Protein AF-A0A2M7BN43-F1 (afdb_monomer_lite)

Foldseek 3Di:
DDDDPDDDPDPPPPPDPPDDDPPDDPVLVVQLLVCLVVVPPPSNCVSQPPHQVNVQDDSVCSNQCSVQVVCVVVVNNPSVVVSCVVRVNPVPPPPVPPPPDDD

Organism: NCBI:txid1974878

Sequence (103 aa):
MVAVNSFTPVFAYRGDATVRSPNYTEVRHQTNLTAFQNNDYKSWLANMNGRGATRFVNESNFKEFATAQVSAQKGDSTSINAFRAKYGMGQGNGNGTGRGMNR

Structure (mmCIF, N/CA/C/O backbone):
data_AF-A0A2M7BN43-F1
#
_entry.id   AF-A0A2M7BN43-F1
#
loop_
_atom_site.group_PDB
_atom_site.id
_atom_site.type_symbol
_atom_site.label_atom_id
_atom_site.label_alt_id
_atom_site.label_comp_id
_atom_site.label_asym_id
_atom_site.label_entity_id
_atom_site.label_seq_id
_atom_site.pdbx_PDB_ins_code
_atom_site.Cartn_x
_atom_site.Cartn_y
_atom_site.Cartn_z
_atom_site.occupancy
_atom_site.B_iso_or_equiv
_atom_site.auth_seq_id
_atom_site.auth_comp_id
_atom_site.auth_asym_id
_atom_site.auth_atom_id
_atom_site.pdbx_PDB_model_num
ATOM 1 N N . MET A 1 1 ? 34.603 -36.334 39.597 1.00 39.34 1 MET A N 1
ATOM 2 C CA . MET A 1 1 ? 34.821 -35.815 38.228 1.00 39.34 1 MET A CA 1
ATOM 3 C C . MET A 1 1 ? 33.683 -34.854 37.920 1.00 39.34 1 MET A C 1
ATOM 5 O O . MET A 1 1 ? 32.540 -35.284 37.967 1.00 39.34 1 MET A O 1
ATOM 9 N N . VAL A 1 2 ? 33.962 -33.562 37.725 1.00 42.28 2 VAL A N 1
ATOM 10 C CA . VAL A 1 2 ? 32.939 -32.547 37.409 1.00 42.28 2 VAL A CA 1
ATOM 11 C C . VAL A 1 2 ? 32.858 -32.438 35.889 1.00 42.28 2 VAL A C 1
ATOM 13 O O . VAL A 1 2 ? 33.822 -32.021 35.254 1.00 42.28 2 VAL A O 1
ATOM 16 N N . ALA A 1 3 ? 31.741 -32.870 35.305 1.00 50.03 3 ALA A N 1
ATOM 17 C CA . ALA A 1 3 ? 31.491 -32.718 33.879 1.00 50.03 3 ALA A CA 1
ATOM 18 C C . ALA A 1 3 ? 31.105 -31.260 33.595 1.00 50.03 3 ALA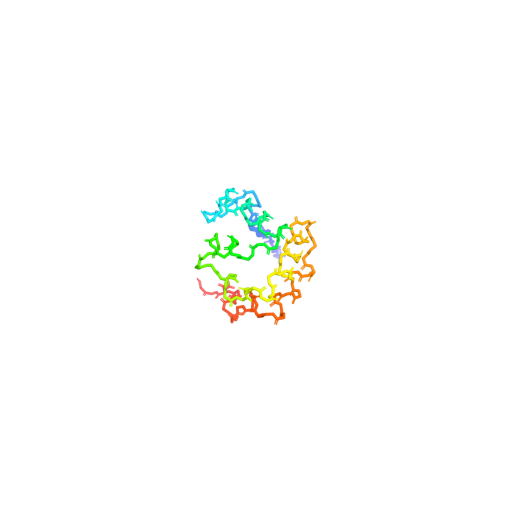 A C 1
ATOM 20 O O . ALA A 1 3 ? 30.055 -30.788 34.029 1.00 50.03 3 ALA A O 1
ATOM 21 N N . VAL A 1 4 ? 31.975 -30.535 32.895 1.00 52.16 4 VAL A N 1
ATOM 22 C CA . VAL A 1 4 ? 31.670 -29.206 32.364 1.00 52.16 4 VAL A CA 1
ATOM 23 C C . VAL A 1 4 ? 30.946 -29.379 31.029 1.00 52.16 4 VAL A C 1
ATOM 25 O O . VAL A 1 4 ? 31.553 -29.709 30.015 1.00 52.16 4 VAL A O 1
ATOM 28 N N . ASN A 1 5 ? 29.625 -29.198 31.025 1.00 53.28 5 ASN A N 1
ATOM 29 C CA . ASN A 1 5 ? 28.845 -29.164 29.789 1.00 53.28 5 ASN A CA 1
ATOM 30 C C . ASN A 1 5 ? 29.171 -27.873 29.022 1.00 53.28 5 ASN A C 1
ATOM 32 O O . ASN A 1 5 ? 28.715 -26.788 29.383 1.00 53.28 5 ASN A O 1
ATOM 36 N N . SER A 1 6 ? 29.970 -27.986 27.963 1.00 59.34 6 SER A N 1
ATOM 37 C CA . SER A 1 6 ? 30.249 -26.890 27.036 1.00 59.34 6 SER A CA 1
ATOM 38 C C . SER A 1 6 ? 29.008 -26.585 26.190 1.00 59.34 6 SER A C 1
ATOM 40 O O . SER A 1 6 ? 28.607 -27.385 25.349 1.00 59.34 6 SER A O 1
ATOM 42 N N . PHE A 1 7 ? 28.397 -25.418 26.397 1.00 58.00 7 PHE A N 1
ATOM 43 C CA . PHE A 1 7 ? 27.354 -24.899 25.513 1.00 58.00 7 PHE A CA 1
ATOM 44 C C . PHE A 1 7 ? 28.000 -24.333 24.242 1.00 58.00 7 PHE A C 1
ATOM 46 O O . PHE A 1 7 ? 28.671 -23.304 24.289 1.00 58.00 7 PHE A O 1
ATOM 53 N N . THR A 1 8 ? 27.796 -24.980 23.095 1.00 60.81 8 THR A N 1
ATOM 54 C CA . THR A 1 8 ? 28.116 -24.385 21.791 1.00 60.81 8 THR A CA 1
ATOM 55 C C . THR A 1 8 ? 27.046 -23.345 21.452 1.00 60.81 8 THR A C 1
ATOM 57 O O . THR A 1 8 ? 25.874 -23.721 21.336 1.00 60.81 8 THR A O 1
ATOM 60 N N . PRO A 1 9 ? 27.383 -22.055 21.284 1.00 53.88 9 PRO A N 1
ATOM 61 C CA . PRO A 1 9 ? 26.408 -21.066 20.854 1.00 53.88 9 PRO A CA 1
ATOM 62 C C . PRO A 1 9 ? 25.946 -21.415 19.436 1.00 53.88 9 PRO A C 1
ATOM 64 O O . PRO A 1 9 ? 26.706 -21.320 18.473 1.00 53.88 9 PRO A O 1
ATOM 67 N N . VAL A 1 10 ? 24.688 -21.837 19.302 1.00 55.81 10 VAL A N 1
ATOM 68 C CA . VAL A 1 10 ? 24.028 -21.947 18.001 1.00 55.81 10 VAL A CA 1
ATOM 69 C C . VAL A 1 10 ? 23.841 -20.521 17.494 1.00 55.81 10 VAL A C 1
ATOM 71 O O . VAL A 1 10 ? 22.957 -19.797 17.953 1.00 55.81 10 VAL A O 1
ATOM 74 N N . PHE A 1 11 ? 24.696 -20.090 16.568 1.00 55.31 11 PHE A N 1
ATOM 75 C CA . PHE A 1 11 ? 24.447 -18.884 15.789 1.00 55.31 11 PHE A CA 1
ATOM 76 C C . PHE A 1 11 ? 23.201 -19.144 14.941 1.00 55.31 11 PHE A C 1
ATOM 78 O O . PHE A 1 11 ? 23.279 -19.746 13.872 1.00 55.31 11 PHE A O 1
ATOM 85 N N . ALA A 1 12 ? 22.031 -18.731 15.436 1.00 55.38 12 ALA A N 1
ATOM 86 C CA . ALA A 1 12 ? 20.837 -18.661 14.611 1.00 55.38 12 ALA A CA 1
ATOM 87 C C . ALA A 1 12 ? 21.194 -17.803 13.394 1.00 55.38 12 ALA A C 1
ATOM 89 O O . ALA A 1 12 ? 21.602 -16.650 13.554 1.00 55.38 12 ALA A O 1
ATOM 90 N N . TYR A 1 13 ? 21.110 -18.394 12.202 1.00 50.12 13 TYR A N 1
ATOM 91 C CA . TYR A 1 13 ? 21.355 -17.703 10.946 1.00 50.12 13 TYR A CA 1
ATOM 92 C C . TYR A 1 13 ? 20.520 -16.417 10.924 1.00 50.12 13 TYR A C 1
ATOM 94 O O . TYR A 1 13 ? 19.292 -16.450 10.825 1.00 50.12 13 TYR A O 1
ATOM 102 N N . ARG A 1 14 ? 21.190 -15.272 11.087 1.00 56.16 14 ARG A N 1
ATOM 103 C CA . ARG A 1 14 ? 20.580 -13.955 10.926 1.00 56.16 14 ARG A CA 1
ATOM 104 C C . ARG A 1 14 ? 20.510 -13.741 9.426 1.00 56.16 14 ARG A C 1
ATOM 106 O O . ARG A 1 14 ? 21.537 -13.477 8.810 1.00 56.16 14 ARG A O 1
ATOM 113 N N . GLY A 1 15 ? 19.328 -13.959 8.851 1.00 55.47 15 GLY A N 1
ATOM 114 C CA . GLY A 1 15 ? 19.099 -13.733 7.429 1.00 55.47 15 GLY A CA 1
ATOM 115 C C . GLY A 1 15 ? 19.659 -12.377 7.016 1.00 55.47 15 GLY A C 1
ATOM 116 O O . GLY A 1 15 ? 19.464 -11.380 7.712 1.00 55.47 15 GLY A O 1
ATOM 117 N N . ASP A 1 16 ? 20.401 -12.361 5.918 1.00 59.69 16 ASP A N 1
ATOM 118 C CA . ASP A 1 16 ? 20.988 -11.137 5.406 1.00 59.69 16 ASP A CA 1
ATOM 119 C C . ASP A 1 16 ? 19.870 -10.238 4.858 1.00 59.69 16 ASP A C 1
ATOM 121 O O . ASP A 1 16 ? 19.211 -10.560 3.869 1.00 59.69 16 ASP A O 1
ATOM 125 N N . ALA A 1 17 ? 19.638 -9.107 5.527 1.00 55.12 17 ALA A N 1
ATOM 126 C CA . ALA A 1 17 ? 18.620 -8.132 5.144 1.00 55.12 17 ALA A CA 1
ATOM 127 C C . ALA A 1 17 ? 18.908 -7.462 3.786 1.00 55.12 17 ALA A C 1
ATOM 129 O O . ALA A 1 17 ? 18.024 -6.815 3.221 1.00 55.12 17 ALA A O 1
ATOM 130 N N . THR A 1 18 ? 20.125 -7.613 3.254 1.00 62.94 18 THR A N 1
ATOM 131 C CA . THR A 1 18 ? 20.500 -7.151 1.913 1.00 62.94 18 THR A CA 1
ATOM 132 C C . THR A 1 18 ? 20.113 -8.149 0.819 1.00 62.94 18 THR A C 1
ATOM 134 O O . THR A 1 18 ? 19.970 -7.756 -0.343 1.00 62.94 18 THR A O 1
ATOM 137 N N . VAL A 1 19 ? 19.849 -9.415 1.172 1.00 63.91 19 VAL A N 1
ATOM 138 C CA . VAL A 1 19 ? 19.420 -10.445 0.221 1.00 63.91 19 VAL A CA 1
ATOM 139 C C . VAL A 1 19 ? 17.971 -10.190 -0.168 1.00 63.91 19 VAL A C 1
ATOM 141 O O . VAL A 1 19 ? 17.014 -10.503 0.546 1.00 63.91 19 VAL A O 1
ATOM 144 N N . ARG A 1 20 ? 17.794 -9.604 -1.351 1.00 68.75 20 ARG A N 1
ATOM 145 C CA . ARG A 1 20 ? 16.470 -9.408 -1.934 1.00 68.75 20 ARG A CA 1
ATOM 146 C C . ARG A 1 20 ? 15.931 -10.753 -2.428 1.00 68.75 20 ARG A C 1
ATOM 148 O O . ARG A 1 20 ? 16.634 -11.521 -3.075 1.00 68.75 20 ARG A O 1
ATOM 155 N N . SER A 1 21 ? 14.664 -11.041 -2.119 1.00 63.00 21 SER A N 1
ATOM 156 C CA . SER A 1 21 ? 13.983 -12.249 -2.606 1.00 63.00 21 SER A CA 1
ATOM 157 C C . SER A 1 21 ? 14.071 -12.330 -4.139 1.00 63.00 21 SER A C 1
ATOM 159 O O . SER A 1 21 ? 13.942 -11.285 -4.775 1.00 63.00 21 SER A O 1
ATOM 161 N N . PRO A 1 22 ? 14.160 -13.524 -4.759 1.00 71.12 22 PRO A N 1
ATOM 162 C CA . PRO A 1 22 ? 14.065 -13.677 -6.220 1.00 71.12 22 PRO A CA 1
ATOM 163 C C . PRO A 1 22 ? 12.807 -13.034 -6.820 1.00 71.12 22 PRO A C 1
ATOM 165 O O . PRO A 1 22 ? 12.759 -12.678 -7.990 1.00 71.12 22 PRO A O 1
ATOM 168 N N . ASN A 1 23 ? 11.775 -12.850 -5.993 1.00 69.94 23 ASN A N 1
ATOM 169 C CA . ASN A 1 23 ? 10.538 -12.183 -6.366 1.00 69.94 23 ASN A CA 1
ATOM 170 C C . ASN A 1 23 ? 10.605 -10.651 -6.275 1.00 69.94 23 ASN A C 1
ATOM 172 O O . ASN A 1 23 ? 9.581 -10.006 -6.496 1.00 69.94 23 ASN A O 1
ATOM 176 N N . TYR A 1 24 ? 11.725 -10.054 -5.873 1.00 77.06 24 TYR A N 1
ATOM 177 C CA . TYR A 1 24 ? 11.916 -8.611 -5.782 1.00 77.06 24 TYR A CA 1
ATOM 178 C C . TYR A 1 24 ? 12.438 -8.050 -7.105 1.00 77.06 24 TYR A C 1
ATOM 180 O O . TYR A 1 24 ? 13.465 -8.484 -7.610 1.00 77.06 24 TYR A O 1
ATOM 188 N N . THR A 1 25 ? 11.780 -7.008 -7.610 1.00 83.88 25 THR A N 1
ATOM 189 C CA . THR A 1 25 ? 12.313 -6.151 -8.672 1.00 83.88 25 THR A CA 1
ATOM 190 C C . THR A 1 25 ? 12.155 -4.690 -8.262 1.00 83.88 25 THR A C 1
ATOM 192 O O . THR A 1 25 ? 11.158 -4.324 -7.628 1.00 83.88 25 THR A O 1
ATOM 195 N N . GLU A 1 26 ? 13.139 -3.858 -8.609 1.00 86.31 26 GLU A N 1
ATOM 196 C CA . GLU A 1 26 ? 13.121 -2.419 -8.306 1.00 86.31 26 GLU A CA 1
ATOM 197 C C . GLU A 1 26 ? 11.931 -1.739 -8.997 1.00 86.31 26 GLU A C 1
ATOM 199 O O . GLU A 1 26 ? 11.180 -1.007 -8.362 1.00 86.31 26 GLU A O 1
ATOM 204 N N . VAL A 1 27 ? 11.669 -2.095 -10.260 1.00 86.19 27 VAL A N 1
ATOM 205 C CA . VAL A 1 27 ? 10.524 -1.586 -11.034 1.00 86.19 27 VAL A CA 1
ATOM 206 C C . VAL A 1 27 ? 9.207 -1.815 -10.292 1.00 86.19 27 VAL A C 1
ATOM 208 O O . VAL A 1 27 ? 8.457 -0.873 -10.064 1.00 86.19 27 VAL A O 1
ATOM 211 N N . ARG A 1 28 ? 8.954 -3.041 -9.812 1.00 88.56 28 ARG A N 1
ATOM 212 C CA . ARG A 1 28 ? 7.734 -3.346 -9.050 1.00 88.56 28 ARG A CA 1
ATOM 213 C C . ARG A 1 28 ? 7.654 -2.521 -7.768 1.00 88.56 28 ARG A C 1
ATOM 215 O O . ARG A 1 28 ? 6.561 -2.113 -7.375 1.00 88.56 28 ARG A O 1
ATOM 222 N N . HIS A 1 29 ? 8.780 -2.341 -7.076 1.00 88.94 29 HIS A N 1
ATOM 223 C CA . HIS A 1 29 ? 8.827 -1.551 -5.850 1.00 88.94 29 HIS A CA 1
ATOM 224 C C . HIS A 1 29 ? 8.434 -0.095 -6.115 1.00 88.94 29 HIS A C 1
ATOM 226 O O . HIS A 1 29 ? 7.546 0.411 -5.430 1.00 88.94 29 HIS A O 1
ATOM 232 N N . GLN A 1 30 ? 9.005 0.521 -7.148 1.00 91.81 30 GLN A N 1
ATOM 233 C CA . GLN A 1 30 ? 8.691 1.896 -7.534 1.00 91.81 30 GLN A CA 1
ATOM 234 C C . GLN A 1 30 ? 7.240 2.050 -8.004 1.00 91.81 30 GLN A C 1
ATOM 236 O O . GLN A 1 30 ? 6.544 2.941 -7.526 1.00 91.81 30 GLN A O 1
ATOM 241 N N . THR A 1 31 ? 6.721 1.131 -8.828 1.00 92.94 31 THR A N 1
ATOM 242 C CA . THR A 1 31 ? 5.303 1.150 -9.234 1.00 92.94 31 THR A CA 1
ATOM 243 C C . THR A 1 31 ? 4.363 1.093 -8.028 1.00 92.94 31 THR A C 1
ATOM 245 O O . THR A 1 31 ? 3.378 1.826 -7.974 1.00 92.94 31 THR A O 1
ATOM 248 N N . ASN A 1 32 ? 4.679 0.270 -7.023 1.00 93.56 32 ASN A N 1
ATOM 249 C CA . ASN A 1 32 ? 3.895 0.222 -5.790 1.00 93.56 32 ASN A CA 1
ATOM 250 C C . ASN A 1 32 ? 3.995 1.524 -4.986 1.00 93.56 32 ASN A C 1
ATOM 252 O O . ASN A 1 32 ? 2.975 1.993 -4.495 1.00 93.56 32 ASN A O 1
ATOM 256 N N . LEU A 1 33 ? 5.189 2.114 -4.862 1.00 93.75 33 LEU A N 1
ATOM 257 C CA . LEU A 1 33 ? 5.381 3.395 -4.172 1.00 93.75 33 LEU A CA 1
ATOM 258 C C . LEU A 1 33 ? 4.527 4.504 -4.788 1.00 93.75 33 LEU A C 1
ATOM 260 O O . LEU A 1 33 ? 3.780 5.167 -4.068 1.00 93.75 33 LEU A O 1
ATOM 264 N N . THR A 1 34 ? 4.582 4.656 -6.111 1.00 95.12 34 THR A N 1
ATOM 265 C CA . THR A 1 34 ? 3.767 5.636 -6.839 1.00 95.12 34 THR A CA 1
ATOM 266 C C . THR A 1 34 ? 2.277 5.371 -6.645 1.00 95.12 34 THR A C 1
ATOM 268 O O . THR A 1 34 ? 1.515 6.297 -6.371 1.00 95.12 34 THR A O 1
ATOM 271 N N . ALA A 1 35 ? 1.851 4.108 -6.718 1.00 96.62 35 ALA A N 1
ATOM 272 C CA . ALA A 1 35 ? 0.452 3.757 -6.519 1.00 96.62 35 ALA A CA 1
ATOM 273 C C . ALA A 1 35 ? -0.042 4.073 -5.096 1.00 96.62 35 ALA A C 1
ATOM 275 O O . ALA A 1 35 ? -1.161 4.555 -4.934 1.00 96.62 35 ALA A O 1
ATOM 276 N N . PHE A 1 36 ? 0.787 3.875 -4.065 1.00 96.25 36 PHE A N 1
ATOM 277 C CA . PHE A 1 36 ? 0.430 4.250 -2.694 1.00 96.25 36 PHE A CA 1
ATOM 278 C C . PHE A 1 36 ? 0.332 5.764 -2.509 1.00 96.25 36 PHE A C 1
ATOM 280 O O . PHE A 1 36 ? -0.614 6.238 -1.887 1.00 96.25 36 PHE A O 1
ATOM 287 N N . GLN A 1 37 ? 1.274 6.525 -3.069 1.00 93.62 37 GLN A N 1
ATOM 288 C CA . GLN A 1 37 ? 1.271 7.990 -2.987 1.00 93.62 37 GLN A CA 1
ATOM 289 C C . GLN A 1 37 ? 0.046 8.600 -3.678 1.00 93.62 37 GLN A C 1
ATOM 291 O O . GLN A 1 37 ? -0.566 9.526 -3.149 1.00 93.62 37 GLN A O 1
ATOM 296 N N . ASN A 1 38 ? -0.346 8.038 -4.823 1.00 96.06 38 ASN A N 1
ATOM 297 C CA . ASN A 1 38 ? -1.460 8.536 -5.630 1.00 96.06 38 ASN A CA 1
ATOM 298 C C . ASN A 1 38 ? -2.813 7.906 -5.273 1.00 96.06 38 ASN A C 1
ATOM 300 O O . ASN A 1 38 ? -3.826 8.278 -5.857 1.00 96.06 38 ASN A O 1
ATOM 304 N N . ASN A 1 39 ? -2.854 6.961 -4.330 1.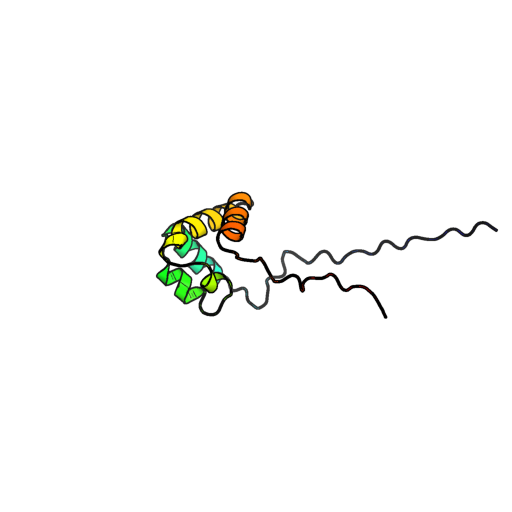00 96.06 39 ASN A N 1
ATOM 305 C CA . ASN A 1 39 ? -4.032 6.133 -4.055 1.00 96.06 39 ASN A CA 1
ATOM 306 C C . ASN A 1 39 ? -4.586 5.422 -5.314 1.00 96.06 39 ASN A C 1
ATOM 308 O O . ASN A 1 39 ? -5.790 5.209 -5.441 1.00 96.06 39 ASN A O 1
ATOM 312 N N . ASP A 1 40 ? -3.703 5.015 -6.229 1.00 97.44 40 ASP A N 1
ATOM 313 C CA . ASP A 1 40 ? -4.058 4.347 -7.483 1.00 97.44 40 ASP A CA 1
ATOM 314 C C . ASP A 1 40 ? -4.165 2.820 -7.314 1.00 97.44 40 ASP A C 1
ATOM 316 O O . ASP A 1 40 ? -3.218 2.059 -7.545 1.00 97.44 40 ASP A O 1
ATOM 320 N N . TYR A 1 41 ? -5.356 2.366 -6.918 1.00 97.56 41 TYR A N 1
ATOM 321 C CA . TYR A 1 41 ? -5.656 0.942 -6.754 1.00 97.56 41 TYR A CA 1
ATOM 322 C C . TYR A 1 41 ? -5.454 0.139 -8.046 1.00 97.56 41 TYR A C 1
ATOM 324 O O . TYR A 1 41 ? -4.966 -0.990 -7.994 1.00 97.56 41 TYR A O 1
ATOM 332 N N . LYS A 1 42 ? -5.809 0.699 -9.208 1.00 97.06 42 LYS A N 1
ATOM 333 C CA . LYS A 1 42 ? -5.775 -0.025 -10.488 1.00 97.06 42 LYS A CA 1
ATOM 334 C C . LYS A 1 42 ? -4.338 -0.324 -10.904 1.00 97.06 42 LYS A C 1
ATOM 336 O O . LYS A 1 42 ? -4.026 -1.474 -11.223 1.00 97.06 42 LYS A O 1
ATOM 341 N N . SER A 1 43 ? -3.457 0.673 -10.821 1.00 96.00 43 SER A N 1
ATOM 342 C CA . SER A 1 43 ? -2.026 0.492 -11.093 1.00 96.00 43 SER A CA 1
ATOM 343 C C . SER A 1 43 ? -1.376 -0.463 -10.094 1.00 96.00 43 SER A C 1
ATOM 345 O O . SER A 1 43 ? -0.595 -1.337 -10.480 1.00 96.00 43 SER A O 1
ATOM 347 N N . TRP A 1 44 ? -1.740 -0.357 -8.811 1.00 97.25 44 TRP A N 1
ATOM 348 C CA . TRP A 1 44 ? -1.266 -1.291 -7.792 1.00 97.25 44 TRP A CA 1
ATOM 349 C C . TRP A 1 44 ? -1.705 -2.733 -8.079 1.00 97.25 44 TRP A C 1
ATOM 351 O O . TRP A 1 44 ? -0.878 -3.644 -8.036 1.00 97.25 44 TRP A O 1
ATOM 361 N N . LEU A 1 45 ? -2.983 -2.951 -8.407 1.00 96.25 45 LEU A N 1
ATOM 362 C CA . LEU A 1 45 ? -3.542 -4.276 -8.676 1.00 96.25 45 LEU A CA 1
ATOM 363 C C . LEU A 1 45 ? -2.883 -4.925 -9.894 1.00 96.25 45 LEU A C 1
ATOM 365 O O . LEU A 1 45 ? -2.522 -6.098 -9.826 1.00 96.25 45 LEU A O 1
ATOM 369 N N . ALA A 1 46 ? -2.673 -4.170 -10.976 1.00 95.38 46 ALA A N 1
ATOM 370 C CA . ALA A 1 46 ? -1.987 -4.666 -12.168 1.00 95.38 46 ALA A CA 1
ATOM 371 C C . ALA A 1 46 ? -0.562 -5.152 -11.842 1.00 95.38 46 ALA A C 1
ATOM 373 O O . ALA A 1 46 ? -0.159 -6.236 -12.264 1.00 95.38 46 ALA A O 1
ATOM 374 N N . ASN A 1 47 ? 0.173 -4.398 -11.019 1.00 93.94 47 ASN A N 1
ATOM 375 C CA . ASN A 1 47 ? 1.531 -4.740 -10.584 1.00 93.94 47 ASN A CA 1
ATOM 376 C C . ASN A 1 47 ? 1.575 -5.892 -9.554 1.00 93.94 47 ASN A C 1
ATOM 378 O O . ASN A 1 47 ? 2.567 -6.621 -9.445 1.00 93.94 47 ASN A O 1
ATOM 382 N N . MET A 1 48 ? 0.504 -6.061 -8.776 1.00 92.69 48 MET A N 1
ATOM 383 C CA . MET A 1 48 ? 0.406 -7.048 -7.697 1.00 92.69 48 MET A CA 1
ATOM 384 C C . MET A 1 48 ? -0.425 -8.281 -8.060 1.00 92.69 48 MET A C 1
ATOM 386 O O . MET A 1 48 ? -0.597 -9.153 -7.205 1.00 92.69 48 MET A O 1
ATOM 390 N N . ASN A 1 49 ? -0.907 -8.388 -9.299 1.00 89.81 49 ASN A N 1
ATOM 391 C CA . ASN A 1 49 ? -1.799 -9.459 -9.729 1.00 89.81 49 ASN A CA 1
ATOM 392 C C . ASN A 1 49 ? -1.241 -10.856 -9.386 1.00 89.81 49 ASN A C 1
ATOM 394 O O . ASN A 1 49 ? -0.040 -11.115 -9.486 1.00 89.81 49 ASN A O 1
ATOM 398 N N . GLY A 1 50 ? -2.117 -11.752 -8.925 1.00 86.88 50 GLY A N 1
ATOM 399 C CA . GLY A 1 50 ? -1.760 -13.106 -8.483 1.00 86.88 50 GLY A CA 1
ATOM 400 C C . GLY A 1 50 ? -1.037 -13.203 -7.129 1.00 86.88 50 GLY A C 1
ATOM 401 O O . GLY A 1 50 ? -0.747 -14.312 -6.676 1.00 86.88 50 GLY A O 1
ATOM 402 N N . ARG A 1 51 ? -0.749 -12.088 -6.442 1.00 88.56 51 ARG A N 1
ATOM 403 C CA . ARG A 1 51 ? -0.052 -12.091 -5.140 1.00 88.56 51 ARG A CA 1
ATOM 404 C C . ARG A 1 51 ? -1.029 -12.091 -3.968 1.00 88.56 51 ARG A C 1
ATOM 406 O O . ARG A 1 51 ? -2.124 -11.559 -4.044 1.00 88.56 51 ARG A O 1
ATOM 413 N N . GLY A 1 52 ? -0.598 -12.619 -2.821 1.00 89.00 52 GLY A N 1
ATOM 414 C CA . GLY A 1 52 ? -1.468 -12.782 -1.646 1.00 89.00 52 GLY A CA 1
ATOM 415 C C . GLY A 1 52 ? -2.151 -11.499 -1.149 1.00 89.00 52 GLY A C 1
ATOM 416 O O . GLY A 1 52 ? -3.274 -11.572 -0.668 1.00 89.00 52 GLY A O 1
ATOM 417 N N . ALA A 1 53 ? -1.522 -10.329 -1.307 1.00 91.12 53 ALA A N 1
ATOM 418 C CA . ALA A 1 53 ? -2.109 -9.052 -0.892 1.00 91.12 53 ALA A CA 1
ATOM 419 C C . ALA A 1 53 ? -3.393 -8.692 -1.663 1.00 91.12 53 ALA A C 1
ATOM 421 O O . ALA A 1 53 ? -4.306 -8.116 -1.075 1.00 91.12 53 ALA A O 1
ATOM 422 N N . THR A 1 54 ? -3.509 -9.074 -2.941 1.00 94.88 54 THR A N 1
ATOM 423 C CA . THR A 1 54 ? -4.692 -8.753 -3.764 1.00 94.88 54 THR A CA 1
ATOM 424 C C . THR A 1 54 ? -5.945 -9.517 -3.337 1.00 94.88 54 THR A C 1
ATOM 426 O O . THR A 1 54 ? -7.034 -9.198 -3.793 1.00 94.88 54 THR A O 1
ATOM 429 N N . ARG A 1 55 ? -5.816 -10.498 -2.433 1.00 94.38 55 ARG A N 1
ATOM 430 C CA . ARG A 1 55 ? -6.948 -11.231 -1.844 1.00 94.38 55 ARG A CA 1
ATOM 431 C C . ARG A 1 55 ? -7.673 -10.443 -0.751 1.00 94.38 55 ARG A C 1
ATOM 433 O O . ARG A 1 55 ? -8.810 -10.763 -0.439 1.00 94.38 55 ARG A O 1
ATOM 440 N N . PHE A 1 56 ? -7.006 -9.452 -0.159 1.00 95.38 56 PHE A N 1
ATOM 441 C CA . PHE A 1 56 ? -7.500 -8.710 1.008 1.00 95.38 56 PHE A CA 1
ATOM 442 C C . PHE A 1 56 ? -7.681 -7.216 0.726 1.00 95.38 56 PHE A C 1
ATOM 444 O O . PHE A 1 56 ? -8.438 -6.536 1.416 1.00 95.38 56 PHE A O 1
ATOM 451 N N . VAL A 1 57 ? -6.982 -6.700 -0.286 1.00 96.62 57 VAL A N 1
ATOM 452 C CA . VAL A 1 57 ? -7.019 -5.289 -0.667 1.00 96.62 57 VAL A CA 1
ATOM 453 C C . VAL A 1 57 ? -7.911 -5.103 -1.892 1.00 96.62 57 VAL A C 1
ATOM 455 O O . VAL A 1 57 ? -7.689 -5.712 -2.940 1.00 96.62 57 VAL A O 1
ATOM 458 N N . ASN A 1 58 ? -8.898 -4.227 -1.763 1.00 96.69 58 ASN A N 1
ATOM 459 C CA . ASN A 1 58 ? -9.834 -3.825 -2.805 1.00 96.69 58 ASN A CA 1
ATOM 460 C C . ASN A 1 58 ? -9.901 -2.291 -2.889 1.00 96.69 58 ASN A C 1
ATOM 462 O O . ASN A 1 58 ? -9.306 -1.587 -2.076 1.00 96.69 58 ASN A O 1
ATOM 466 N N . GLU A 1 59 ? -10.643 -1.761 -3.858 1.00 96.62 59 GLU A N 1
ATOM 467 C CA . GLU A 1 59 ? -10.740 -0.312 -4.075 1.00 96.62 59 GLU A CA 1
ATOM 468 C C . GLU A 1 59 ? -11.247 0.449 -2.835 1.00 96.62 59 GLU A C 1
ATOM 470 O O . GLU A 1 59 ? -10.744 1.527 -2.525 1.00 96.62 59 GLU A O 1
ATOM 475 N N . SER A 1 60 ? -12.165 -0.144 -2.060 1.00 97.25 60 SER A N 1
ATOM 476 C CA . SER A 1 60 ? -12.752 0.495 -0.872 1.00 97.25 60 SER A CA 1
ATOM 477 C C . SER A 1 60 ? -11.783 0.635 0.307 1.00 97.25 60 SER A C 1
ATOM 479 O O . SER A 1 60 ? -11.900 1.582 1.083 1.00 97.25 60 SER A O 1
ATOM 481 N N . ASN A 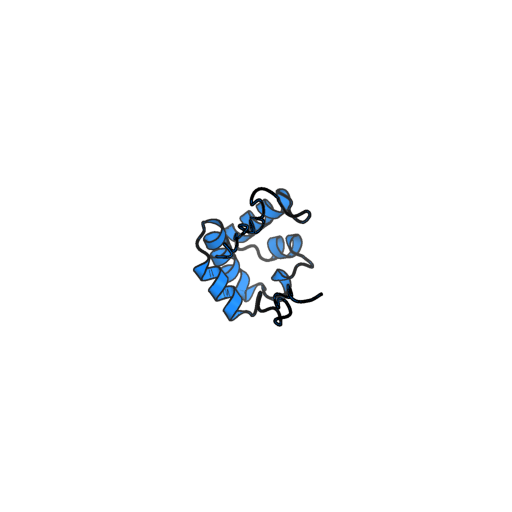1 61 ? -10.813 -0.277 0.441 1.00 97.62 61 ASN A N 1
ATOM 482 C CA . ASN A 1 61 ? -9.836 -0.262 1.536 1.00 97.62 61 ASN A CA 1
ATOM 483 C C . ASN A 1 61 ? -8.420 0.135 1.086 1.00 97.62 61 ASN A C 1
ATOM 485 O O . ASN A 1 61 ? -7.522 0.256 1.923 1.00 97.62 61 ASN A O 1
ATOM 489 N N . PHE A 1 62 ? -8.214 0.397 -0.210 1.00 98.19 62 PHE A N 1
ATOM 490 C CA . PHE A 1 62 ? -6.893 0.684 -0.762 1.00 98.19 62 PHE A CA 1
ATOM 491 C C . PHE A 1 62 ? -6.237 1.914 -0.132 1.00 98.19 62 PHE A C 1
ATOM 493 O O . PHE A 1 62 ? -5.050 1.878 0.165 1.00 98.19 62 PHE A O 1
ATOM 500 N N . LYS A 1 63 ? -6.994 2.984 0.134 1.00 97.62 63 LYS A N 1
ATOM 501 C CA . LYS A 1 63 ? -6.457 4.199 0.773 1.00 97.62 63 LYS A CA 1
ATOM 502 C C . LYS A 1 63 ? -5.916 3.928 2.184 1.00 97.62 63 LYS A C 1
ATOM 504 O O . LYS A 1 63 ? -4.856 4.436 2.557 1.00 97.62 63 LYS A O 1
ATOM 509 N N . GLU A 1 64 ? -6.632 3.109 2.958 1.00 97.56 64 GLU A N 1
ATOM 510 C CA . GLU A 1 64 ? -6.215 2.668 4.297 1.00 97.56 64 GLU A CA 1
ATOM 511 C C . GLU A 1 64 ? -4.935 1.824 4.197 1.00 97.56 64 GLU A C 1
ATOM 513 O O . GLU A 1 64 ? -3.955 2.086 4.895 1.00 97.56 64 GLU A O 1
ATOM 518 N N . PHE A 1 65 ? -4.912 0.877 3.254 1.00 97.44 65 PHE A N 1
ATOM 519 C CA . PHE A 1 65 ? -3.753 0.034 2.975 1.00 97.44 65 PHE A CA 1
ATOM 520 C C . PHE A 1 65 ? -2.524 0.839 2.534 1.00 97.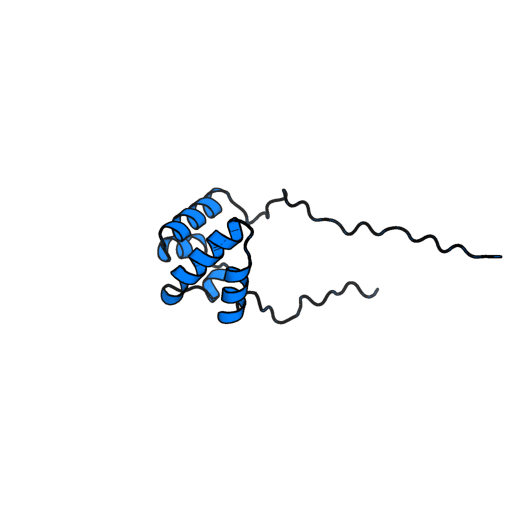44 65 PHE A C 1
ATOM 522 O O . PHE A 1 65 ? -1.439 0.644 3.074 1.00 97.44 65 PHE A O 1
ATOM 529 N N . ALA A 1 66 ? -2.683 1.753 1.576 1.00 97.19 66 ALA A N 1
ATOM 530 C CA . ALA A 1 66 ? -1.615 2.575 1.018 1.00 97.19 66 ALA A CA 1
ATOM 531 C C . ALA A 1 66 ? -0.954 3.437 2.096 1.00 97.19 66 ALA A C 1
ATOM 533 O O . ALA A 1 66 ? 0.270 3.438 2.231 1.00 97.19 66 ALA A O 1
ATOM 534 N N . THR A 1 67 ? -1.767 4.099 2.921 1.00 96.25 67 THR A N 1
ATOM 535 C CA . THR A 1 67 ? -1.282 4.902 4.052 1.00 96.25 67 THR A CA 1
ATOM 536 C C . THR A 1 67 ? -0.495 4.037 5.035 1.00 96.25 67 THR A C 1
ATOM 538 O O . THR A 1 67 ? 0.626 4.380 5.413 1.00 96.25 67 THR A O 1
ATOM 541 N N . ALA A 1 68 ? -1.047 2.878 5.400 1.00 95.75 68 ALA A N 1
ATOM 542 C CA . ALA A 1 68 ? -0.393 1.944 6.304 1.00 95.75 68 ALA A CA 1
ATOM 543 C C . ALA A 1 68 ? 0.931 1.400 5.738 1.00 95.75 68 ALA A C 1
ATOM 545 O O . ALA A 1 68 ? 1.926 1.279 6.454 1.00 95.75 68 ALA A O 1
ATOM 546 N N . GLN A 1 69 ? 0.970 1.115 4.437 1.00 94.38 69 GLN A N 1
ATOM 547 C CA . GLN A 1 69 ? 2.151 0.614 3.748 1.00 94.38 69 GLN A CA 1
ATOM 548 C C . GLN A 1 69 ? 3.260 1.675 3.662 1.00 94.38 69 GLN A C 1
ATOM 550 O O . GLN A 1 69 ? 4.431 1.334 3.829 1.00 94.38 69 GLN A O 1
ATOM 555 N N . VAL A 1 70 ? 2.909 2.951 3.463 1.00 94.06 70 VAL A N 1
ATOM 556 C CA . VAL A 1 70 ? 3.863 4.074 3.494 1.00 94.06 70 VAL A CA 1
ATOM 557 C C . VAL A 1 70 ? 4.451 4.263 4.896 1.00 94.06 70 VAL A C 1
ATOM 559 O O . VAL A 1 70 ? 5.662 4.442 5.021 1.00 94.06 70 VAL A O 1
ATOM 562 N N . SER A 1 71 ? 3.642 4.178 5.959 1.00 92.88 71 SER A N 1
ATOM 563 C CA . SER A 1 71 ? 4.156 4.202 7.341 1.00 92.88 71 SER A CA 1
ATOM 564 C C . SER A 1 71 ? 5.109 3.037 7.611 1.00 92.88 71 SER A C 1
ATOM 566 O O . SER A 1 71 ? 6.204 3.242 8.135 1.00 92.88 71 SER A O 1
ATOM 568 N N . ALA A 1 72 ? 4.753 1.833 7.157 1.00 91.19 72 ALA A N 1
ATOM 569 C CA . ALA A 1 72 ? 5.582 0.644 7.330 1.00 91.19 72 ALA A CA 1
ATOM 570 C C . ALA A 1 72 ? 6.942 0.763 6.629 1.00 91.19 72 ALA A C 1
ATOM 572 O O . ALA A 1 72 ? 7.952 0.318 7.169 1.00 91.19 72 ALA A O 1
ATOM 573 N N . GLN A 1 73 ? 6.997 1.406 5.459 1.00 88.31 73 GLN A N 1
ATOM 574 C CA . GLN A 1 73 ? 8.255 1.691 4.756 1.00 88.31 73 GLN A CA 1
ATOM 575 C C . GLN A 1 73 ? 9.164 2.663 5.517 1.00 88.31 73 GLN A C 1
ATOM 577 O O . GLN A 1 73 ? 10.377 2.623 5.335 1.00 88.31 73 GLN A O 1
ATOM 582 N N . LYS A 1 74 ? 8.594 3.503 6.387 1.00 91.06 74 LYS A N 1
ATOM 583 C CA . LYS A 1 74 ? 9.334 4.396 7.293 1.00 91.06 74 LYS A CA 1
ATOM 584 C C . LYS A 1 74 ? 9.717 3.724 8.618 1.00 91.06 74 LYS A C 1
ATOM 586 O O . LYS A 1 74 ? 10.310 4.373 9.471 1.00 91.06 74 LYS A O 1
ATOM 591 N N . GLY A 1 75 ? 9.377 2.446 8.796 1.00 91.25 75 GLY A N 1
ATOM 592 C CA . GLY A 1 75 ? 9.646 1.674 10.010 1.00 91.25 75 GLY A CA 1
ATOM 593 C C . GLY A 1 75 ? 8.484 1.616 11.006 1.00 91.25 75 GLY A C 1
ATOM 594 O O . GLY A 1 75 ? 8.560 0.845 11.960 1.00 91.25 75 GLY A O 1
ATOM 595 N N . ASP A 1 76 ? 7.387 2.349 10.783 1.00 93.19 76 ASP A N 1
ATOM 596 C CA . ASP A 1 76 ? 6.196 2.269 11.637 1.00 93.19 76 ASP A CA 1
ATOM 597 C C . ASP A 1 76 ? 5.228 1.196 11.127 1.00 93.19 76 ASP A C 1
ATOM 599 O O . ASP A 1 76 ? 4.438 1.403 10.205 1.00 93.19 76 ASP A O 1
ATOM 603 N N . SER A 1 77 ? 5.290 0.022 11.753 1.00 92.06 77 SER A N 1
ATOM 604 C CA . SER A 1 77 ? 4.455 -1.125 11.386 1.00 92.06 77 SER A CA 1
ATOM 605 C C . SER A 1 77 ? 3.076 -1.154 12.062 1.00 92.06 77 SER A C 1
ATOM 607 O O . SER A 1 77 ? 2.289 -2.067 11.807 1.00 92.06 77 SER A O 1
ATOM 609 N N . THR A 1 78 ? 2.741 -0.171 12.901 1.00 94.25 78 THR A N 1
ATOM 610 C CA . THR A 1 78 ? 1.522 -0.195 13.729 1.00 94.25 78 THR A CA 1
ATOM 611 C C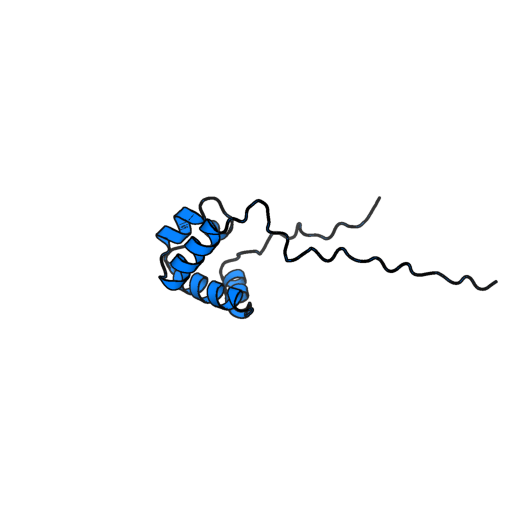 . THR A 1 78 ? 0.257 -0.239 12.875 1.00 94.25 78 THR A C 1
ATOM 613 O O . THR A 1 78 ? -0.583 -1.129 13.024 1.00 94.25 78 THR A O 1
ATOM 616 N N . SER A 1 79 ? 0.145 0.685 11.920 1.00 94.06 79 SER A N 1
ATOM 617 C CA . SER A 1 79 ? -1.023 0.816 11.044 1.00 94.06 79 SER A CA 1
ATOM 618 C C . SER A 1 79 ? -1.169 -0.362 10.081 1.00 94.06 79 SER A C 1
ATOM 620 O O . SER A 1 79 ? -2.283 -0.838 9.860 1.00 94.06 79 SER A O 1
ATOM 622 N N . ILE A 1 80 ? -0.063 -0.898 9.551 1.00 94.56 80 ILE A N 1
ATOM 623 C CA . ILE A 1 80 ? -0.121 -2.061 8.654 1.00 94.56 80 ILE A CA 1
ATOM 624 C C . ILE A 1 80 ? -0.488 -3.340 9.406 1.00 94.56 80 ILE A C 1
ATOM 626 O O . ILE A 1 80 ? -1.200 -4.181 8.861 1.00 94.56 80 ILE A O 1
ATOM 630 N N . ASN A 1 81 ? -0.068 -3.483 10.664 1.00 93.06 81 ASN A N 1
ATOM 631 C CA . ASN A 1 81 ? -0.466 -4.610 11.505 1.00 93.06 81 ASN A CA 1
ATOM 632 C C . ASN A 1 81 ? -1.953 -4.526 11.875 1.00 93.06 81 ASN A C 1
ATOM 634 O O . ASN A 1 81 ? -2.648 -5.540 11.806 1.00 93.06 81 ASN A O 1
ATOM 638 N N . ALA A 1 82 ? -2.462 -3.327 12.175 1.00 95.25 82 ALA A N 1
ATOM 639 C CA . ALA A 1 82 ? -3.890 -3.104 12.395 1.00 95.25 82 ALA A CA 1
ATOM 640 C C . ALA A 1 82 ? -4.718 -3.421 11.138 1.00 95.25 82 ALA A C 1
ATOM 642 O O . ALA A 1 82 ? -5.698 -4.160 11.224 1.00 95.25 82 ALA A O 1
ATOM 643 N N . PHE A 1 83 ? -4.284 -2.952 9.961 1.00 95.38 83 PHE A N 1
ATOM 644 C CA . PHE A 1 83 ? -4.908 -3.298 8.680 1.00 95.38 83 PHE A CA 1
ATOM 645 C C . PHE A 1 83 ? -4.930 -4.819 8.472 1.00 95.38 83 PHE A C 1
ATOM 647 O O . PHE A 1 83 ? -5.964 -5.405 8.159 1.00 95.38 83 PHE A O 1
ATOM 654 N N . ARG A 1 84 ? -3.793 -5.486 8.698 1.00 94.00 84 ARG A N 1
ATOM 655 C CA . ARG A 1 84 ? -3.671 -6.942 8.562 1.00 94.00 84 ARG A CA 1
ATOM 656 C C . ARG A 1 84 ? -4.629 -7.698 9.470 1.00 94.00 84 ARG A C 1
ATOM 658 O O . ARG A 1 84 ? -5.307 -8.605 9.000 1.00 94.00 84 ARG A O 1
ATOM 665 N N . ALA A 1 85 ? -4.718 -7.299 10.735 1.00 93.31 85 ALA A N 1
ATOM 666 C CA . ALA A 1 85 ? -5.647 -7.891 11.688 1.00 93.31 85 ALA A CA 1
ATOM 667 C C . ALA A 1 85 ? -7.110 -7.668 11.274 1.00 93.31 85 ALA A C 1
ATOM 669 O O . ALA A 1 85 ? -7.896 -8.612 11.287 1.00 93.31 85 ALA A O 1
ATOM 670 N N . LYS A 1 86 ? -7.454 -6.446 10.851 1.00 94.88 86 LYS A N 1
ATOM 671 C CA . LYS A 1 86 ? -8.810 -6.054 10.439 1.00 94.88 86 LYS A CA 1
ATOM 672 C C . LYS A 1 86 ? -9.309 -6.822 9.216 1.00 94.88 86 LYS A C 1
ATOM 674 O O . LYS A 1 86 ? -10.469 -7.217 9.183 1.00 94.88 86 LYS A O 1
ATOM 679 N N . TYR A 1 87 ? -8.447 -7.032 8.222 1.00 94.38 87 TYR A N 1
ATOM 680 C CA . TYR A 1 87 ? -8.817 -7.672 6.954 1.00 94.38 87 TYR A CA 1
ATOM 681 C C . TYR A 1 87 ? -8.361 -9.136 6.848 1.00 94.38 87 TYR A C 1
ATOM 683 O O . TYR A 1 87 ? -8.444 -9.720 5.773 1.00 94.38 87 TYR A O 1
ATOM 691 N N . GLY A 1 88 ? -7.859 -9.741 7.931 1.00 90.88 88 GLY A N 1
ATOM 692 C CA . GLY A 1 88 ? -7.413 -11.142 7.943 1.00 90.88 88 GLY A CA 1
ATOM 693 C C . GLY A 1 88 ? -6.154 -11.424 7.109 1.00 90.88 88 GLY A C 1
ATOM 694 O O . GLY A 1 88 ? -5.859 -12.570 6.770 1.00 90.88 88 GLY A O 1
ATOM 695 N N . MET A 1 89 ? -5.382 -10.394 6.760 1.00 89.75 89 MET A N 1
ATOM 696 C CA . MET A 1 89 ? -4.178 -10.533 5.943 1.00 89.75 89 MET A CA 1
ATOM 697 C C . MET A 1 89 ? -3.001 -11.022 6.795 1.00 89.75 89 MET A C 1
ATOM 699 O O . MET A 1 89 ? -2.637 -10.408 7.792 1.00 89.75 89 MET A O 1
ATOM 703 N N . GLY A 1 90 ? -2.344 -12.106 6.377 1.00 77.50 90 GLY A N 1
ATOM 704 C CA . GLY A 1 90 ? -1.195 -12.662 7.108 1.00 77.50 90 GLY A CA 1
ATOM 705 C C . GLY A 1 90 ? -1.574 -13.492 8.340 1.00 77.50 90 GLY A C 1
ATOM 706 O O . GLY A 1 90 ? -0.689 -14.035 8.995 1.00 77.50 90 GLY A O 1
ATOM 707 N N . GLN A 1 91 ? -2.872 -13.663 8.604 1.00 68.06 91 GLN A N 1
ATOM 708 C CA . GLN A 1 91 ? -3.402 -14.691 9.495 1.00 68.06 91 GLN A CA 1
ATOM 709 C C . GLN A 1 91 ? -3.353 -16.035 8.761 1.00 68.06 91 GLN A C 1
ATOM 711 O O . GLN A 1 91 ? -4.361 -16.572 8.313 1.00 68.06 91 GLN A O 1
ATOM 716 N N . GLY A 1 92 ? -2.147 -16.552 8.526 1.00 56.19 92 GLY A N 1
ATOM 717 C CA . GLY A 1 92 ? -2.019 -17.926 8.064 1.00 56.19 92 GLY A CA 1
ATOM 718 C C . GLY A 1 92 ? -2.668 -18.845 9.096 1.00 56.19 92 GLY A C 1
ATOM 719 O O . GLY A 1 92 ? -2.347 -18.740 10.279 1.00 56.19 92 GLY A O 1
ATOM 720 N N . ASN A 1 93 ? -3.538 -19.763 8.662 1.00 44.97 93 ASN A N 1
ATOM 721 C CA . ASN A 1 93 ? -3.778 -20.996 9.412 1.00 44.97 93 ASN A CA 1
ATOM 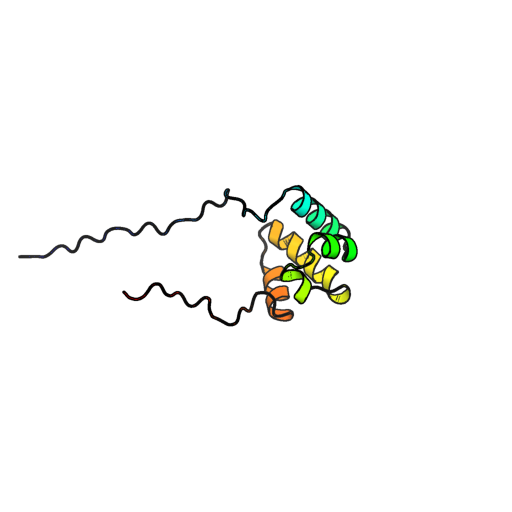722 C C . ASN A 1 93 ? -2.408 -21.509 9.859 1.00 44.97 93 ASN A C 1
ATOM 724 O O . ASN A 1 93 ? -1.543 -21.718 9.006 1.00 44.97 93 ASN A O 1
ATOM 728 N N . GLY A 1 94 ? -2.195 -21.610 11.171 1.00 47.97 94 GLY A N 1
ATOM 729 C CA . GLY A 1 94 ? -0.905 -21.830 11.823 1.00 47.97 94 GLY A CA 1
ATOM 730 C C . GLY A 1 94 ? -0.208 -23.147 11.470 1.00 47.97 94 GLY A C 1
ATOM 731 O O . GLY A 1 94 ? 0.023 -23.976 12.339 1.00 47.97 94 GLY A O 1
ATOM 732 N N . ASN A 1 95 ? 0.207 -23.311 10.216 1.00 42.00 95 ASN A N 1
ATOM 733 C CA . ASN A 1 95 ? 1.199 -24.289 9.774 1.00 42.00 95 ASN A CA 1
ATOM 734 C C . ASN A 1 95 ? 2.581 -23.643 9.590 1.00 42.00 95 ASN A C 1
ATOM 736 O O . ASN A 1 95 ? 3.472 -24.223 8.984 1.00 42.00 95 ASN A O 1
ATOM 740 N N . GLY A 1 96 ? 2.784 -22.459 10.172 1.00 46.59 96 GLY A N 1
ATOM 741 C CA . GLY A 1 96 ? 4.095 -22.004 10.630 1.00 46.59 96 GLY A CA 1
ATOM 742 C C . GLY A 1 96 ? 4.389 -22.534 12.034 1.00 46.59 96 GLY A C 1
ATOM 743 O O . GLY A 1 96 ? 4.924 -21.808 12.864 1.00 46.59 96 GLY A O 1
ATOM 744 N N . THR A 1 97 ? 3.969 -23.763 12.351 1.00 42.47 97 THR A N 1
ATOM 745 C CA . THR A 1 97 ? 4.474 -24.457 13.532 1.00 42.47 97 THR A CA 1
ATOM 746 C C . THR A 1 97 ? 5.964 -24.629 13.296 1.00 42.47 97 THR A C 1
ATOM 748 O O . THR A 1 97 ? 6.369 -25.302 12.348 1.00 42.47 97 THR A O 1
ATOM 751 N N . GLY A 1 98 ? 6.784 -24.010 14.141 1.00 50.09 98 GLY A N 1
ATOM 752 C CA . GLY A 1 98 ? 8.176 -24.399 14.266 1.00 50.09 98 GLY A CA 1
ATOM 753 C C . GLY A 1 98 ? 8.234 -25.913 14.454 1.00 50.09 98 GLY A C 1
ATOM 754 O O . GLY A 1 98 ? 7.881 -26.430 15.507 1.00 50.09 98 GLY A O 1
ATOM 755 N N . ARG A 1 99 ? 8.626 -26.635 13.407 1.00 43.50 99 ARG A N 1
ATOM 756 C CA . ARG A 1 99 ? 9.046 -28.033 13.486 1.00 43.50 99 ARG A CA 1
ATOM 757 C C . ARG A 1 99 ? 10.518 -28.101 13.125 1.00 43.50 99 ARG A C 1
ATOM 759 O O . ARG A 1 99 ? 10.919 -28.721 12.153 1.00 43.50 99 ARG A O 1
ATOM 766 N N . GLY A 1 100 ? 11.317 -27.446 13.958 1.00 50.81 100 GLY A N 1
ATOM 767 C CA . GLY A 1 100 ? 12.509 -28.108 14.453 1.00 50.81 100 GLY A CA 1
ATOM 768 C C . GLY A 1 100 ? 12.074 -28.955 15.644 1.00 50.81 100 GLY A C 1
ATOM 769 O O . GLY A 1 100 ? 11.958 -28.415 16.732 1.00 50.81 100 GLY A O 1
ATOM 770 N N . MET A 1 101 ? 11.748 -30.232 15.425 1.00 51.78 101 MET A N 1
ATOM 771 C CA . MET A 1 101 ? 11.815 -31.277 16.455 1.00 51.78 101 MET A CA 1
ATOM 772 C C . MET A 1 101 ? 11.653 -32.665 15.802 1.00 51.78 101 MET A C 1
ATOM 774 O O . MET A 1 101 ? 10.571 -32.983 15.312 1.00 51.78 101 MET A O 1
ATOM 778 N N . ASN A 1 102 ? 12.715 -33.479 15.892 1.00 41.88 102 ASN A N 1
ATOM 779 C CA . ASN A 1 102 ? 12.811 -34.935 15.654 1.00 41.88 102 ASN A CA 1
ATOM 780 C C . ASN A 1 102 ? 12.685 -35.404 14.183 1.00 41.88 102 ASN A C 1
ATOM 782 O O . ASN A 1 102 ? 11.630 -35.260 13.577 1.00 41.88 102 ASN A O 1
ATOM 786 N N . ARG A 1 103 ? 13.691 -36.024 13.553 1.00 43.78 103 ARG A N 1
ATOM 787 C CA . ARG A 1 103 ? 14.695 -36.992 14.035 1.00 43.78 103 ARG A CA 1
ATOM 788 C C . ARG A 1 103 ? 16.061 -36.753 13.403 1.00 43.78 103 ARG A C 1
ATOM 790 O O . ARG A 1 103 ? 16.071 -36.326 12.229 1.00 43.78 103 ARG A O 1
#

pLDDT: mean 79.48, std 19.69, range [39.34, 98.19]

Secondary structure (DSSP, 8-state):
----------------TT---TT--HHHHHHHHHHHHHT-HHHHHHHHTTSGGGGT--TTTHHHHHHHHHHHHTT--HHHHHHHHHTTTT---S---------

Radius of gyration: 19.73 Å; chains: 1; bounding box: 48×46×50 Å